Protein AF-A0A1W9UKT8-F1 (afdb_monomer_lite)

Foldseek 3Di:
DDDDDPPDDDLVNLVVLVQVLVCVVQVHGLCPDVVNVNDDDDSPQSQFDRPQADVVVVCCCAPNNLCVLLLLLVVQAVDWDFQVVSQVVVCVVSVSNGGDDCVGRVVSLVVCVVVVQWDWDAPDPVVSPTIIIHGDPVVVVVSVVSCVVVVVVVVVVVVVVVVVCCVVPVPPD

Sequence (173 aa):
MPSLGAQHCSPQEMREMWHGYLHKFFGQEPEEHWFLGGRRFKKWHATAKPGKFNPFVSLMLVKGGGLLPLVMLHLLEKQPRYGKEIMNEIQDRTRGRWASNPGVIYPMLNLMEEHGLLEGAWEDETRRTRRFYHVTTRGSNELARLKEMMKPRLVEALEILQSLLDELYATEA

Radius of gyration: 18.81 Å; chains: 1; bounding box: 48×41×52 Å

Secondary structure (DSSP, 8-state):
-----TT---HHHHHHHHHHHHHHHHSS-TTT-GGGTT----TT-TTSPTTT--HHHHHHTSGGGSHHHHHHHHHHHHS-EEHHHHHHHHHHHTTTS----HHHHHHHHHHHHHTTSEEEEESSTTT---EEEEE-HHHHHHHHHHHHHHHHHHHHHHHHHHHHHHHHH----

Structure (mmCIF, N/CA/C/O backbone):
data_AF-A0A1W9UKT8-F1
#
_entry.id   AF-A0A1W9UKT8-F1
#
loop_
_atom_site.group_PDB
_atom_site.id
_atom_site.type_symbol
_atom_site.label_atom_id
_atom_site.label_alt_id
_atom_site.label_comp_id
_atom_site.label_asym_id
_atom_site.label_entity_id
_atom_site.label_seq_id
_atom_site.pdbx_PDB_ins_code
_atom_site.Cartn_x
_atom_site.Cartn_y
_atom_site.Cartn_z
_atom_site.occupancy
_atom_site.B_iso_or_equiv
_atom_site.auth_seq_id
_atom_site.auth_comp_id
_atom_site.auth_asym_id
_atom_site.auth_atom_id
_atom_site.pdbx_PDB_model_num
ATOM 1 N N . MET A 1 1 ? -28.276 19.318 -6.197 1.00 29.52 1 MET A N 1
ATOM 2 C CA . MET A 1 1 ? -26.908 19.239 -5.635 1.00 29.52 1 MET A CA 1
ATOM 3 C C . MET A 1 1 ? -25.924 19.505 -6.760 1.00 29.52 1 MET A C 1
ATOM 5 O O . MET A 1 1 ? -26.051 18.825 -7.772 1.00 29.52 1 MET A O 1
ATOM 9 N N . PRO A 1 2 ? -25.028 20.501 -6.672 1.00 28.16 2 PRO A N 1
ATOM 10 C CA . PRO A 1 2 ? -24.168 20.828 -7.800 1.00 28.16 2 PRO A CA 1
ATOM 11 C C . PRO A 1 2 ? -23.060 19.778 -7.937 1.00 28.16 2 PRO A C 1
ATOM 13 O O . PRO A 1 2 ? -22.268 19.548 -7.024 1.00 28.16 2 PRO A O 1
ATOM 16 N N . SER A 1 3 ? -23.033 19.122 -9.095 1.00 39.62 3 SER A N 1
ATOM 17 C CA . SER A 1 3 ? -21.951 18.262 -9.558 1.00 39.62 3 SER A CA 1
ATOM 18 C C . SER A 1 3 ? -20.742 19.126 -9.919 1.00 39.62 3 SER A C 1
ATOM 20 O O . SER A 1 3 ? -20.625 19.600 -11.048 1.00 39.62 3 SER A O 1
ATOM 22 N N . LEU A 1 4 ? -19.845 19.365 -8.965 1.00 35.25 4 LEU A N 1
ATOM 23 C CA . LEU A 1 4 ? -18.576 20.029 -9.256 1.00 35.25 4 LEU A CA 1
ATOM 24 C C . LEU A 1 4 ? -17.551 18.984 -9.702 1.00 35.25 4 LEU A C 1
ATOM 26 O O . LEU A 1 4 ? -17.180 18.076 -8.955 1.00 35.25 4 LEU A O 1
ATOM 30 N N . GLY A 1 5 ? -17.146 19.102 -10.967 1.00 33.91 5 GLY A N 1
ATOM 31 C CA . GLY A 1 5 ? -16.104 18.298 -11.586 1.00 33.91 5 GLY A CA 1
ATOM 32 C C . GLY A 1 5 ? -14.802 18.394 -10.797 1.00 33.91 5 GLY A C 1
ATOM 33 O O . GLY A 1 5 ? -14.296 19.477 -10.518 1.00 33.91 5 GLY A O 1
ATOM 34 N N . ALA A 1 6 ? -14.250 17.237 -10.447 1.00 42.22 6 ALA A N 1
ATOM 35 C CA . ALA A 1 6 ? -13.033 17.078 -9.656 1.00 42.22 6 ALA A CA 1
ATOM 36 C C . ALA A 1 6 ? -11.742 17.432 -10.430 1.00 42.22 6 ALA A C 1
ATOM 38 O O . ALA A 1 6 ? -10.759 16.703 -10.326 1.00 42.22 6 ALA A O 1
ATOM 39 N N . GLN A 1 7 ? -11.738 18.495 -11.242 1.00 47.81 7 GLN A N 1
ATOM 40 C CA . GLN A 1 7 ? -10.594 18.818 -12.104 1.00 47.81 7 GLN A CA 1
ATOM 41 C C . GLN A 1 7 ? -9.796 20.070 -11.724 1.00 47.81 7 GLN A C 1
ATOM 43 O O . GLN A 1 7 ? -8.678 20.178 -12.203 1.00 47.81 7 GLN A O 1
ATOM 48 N N . HIS A 1 8 ? -10.250 20.953 -10.828 1.00 52.62 8 HIS A N 1
ATOM 49 C CA . HIS A 1 8 ? -9.454 22.135 -10.449 1.00 52.62 8 HIS A CA 1
ATOM 50 C C . HIS A 1 8 ? -9.704 22.562 -8.995 1.00 52.62 8 HIS A C 1
ATOM 52 O O . HIS A 1 8 ? -10.386 23.544 -8.746 1.00 52.62 8 HIS A O 1
ATOM 58 N N . CYS A 1 9 ? -9.172 21.811 -8.028 1.00 55.28 9 CYS A N 1
ATOM 59 C CA . CYS A 1 9 ? -9.055 22.277 -6.642 1.00 55.28 9 CYS A CA 1
ATOM 60 C C . CYS A 1 9 ? -7.566 22.466 -6.347 1.00 55.28 9 CYS A C 1
ATOM 62 O O . CYS A 1 9 ? -6.780 21.530 -6.533 1.00 55.28 9 CYS A O 1
ATOM 64 N N . SER A 1 10 ? -7.155 23.670 -5.956 1.00 67.81 10 SER A N 1
ATOM 65 C CA . SER A 1 10 ? -5.759 23.958 -5.644 1.00 67.81 10 SER A CA 1
ATOM 66 C C . SER A 1 10 ? -5.306 23.181 -4.397 1.00 67.81 10 SER A C 1
ATOM 68 O O . SER A 1 10 ? -6.116 22.819 -3.536 1.00 67.81 10 SER A O 1
ATOM 70 N N . PRO A 1 11 ? -3.994 22.931 -4.230 1.00 58.69 11 PRO A N 1
ATOM 71 C CA . PRO A 1 11 ? -3.474 22.286 -3.024 1.00 58.69 11 PRO A CA 1
ATOM 72 C C . PRO A 1 11 ? -3.836 23.013 -1.717 1.00 58.69 11 PRO A C 1
ATOM 74 O O . PRO A 1 11 ? -3.868 22.384 -0.658 1.00 58.69 11 PRO A O 1
ATOM 77 N N . GLN A 1 12 ? -4.081 24.326 -1.781 1.00 66.69 12 GLN A N 1
ATOM 78 C CA . GLN A 1 12 ? -4.485 25.135 -0.635 1.00 66.69 12 GLN A CA 1
ATOM 79 C C . GLN A 1 12 ? -5.969 24.943 -0.300 1.00 66.69 12 GLN A C 1
ATOM 81 O O . GLN A 1 12 ? -6.284 24.618 0.841 1.00 66.69 12 GLN A O 1
ATOM 86 N N . GLU A 1 13 ? -6.855 25.014 -1.292 1.00 66.56 13 GLU A N 1
ATOM 87 C CA . GLU A 1 13 ? -8.295 24.776 -1.108 1.00 66.56 13 GLU A CA 1
ATOM 88 C C . GLU A 1 13 ? -8.573 23.347 -0.612 1.00 66.56 13 GLU A C 1
ATOM 90 O O . GLU A 1 13 ? -9.362 23.135 0.308 1.00 66.56 13 GLU A O 1
ATOM 95 N N . MET A 1 14 ? -7.856 22.347 -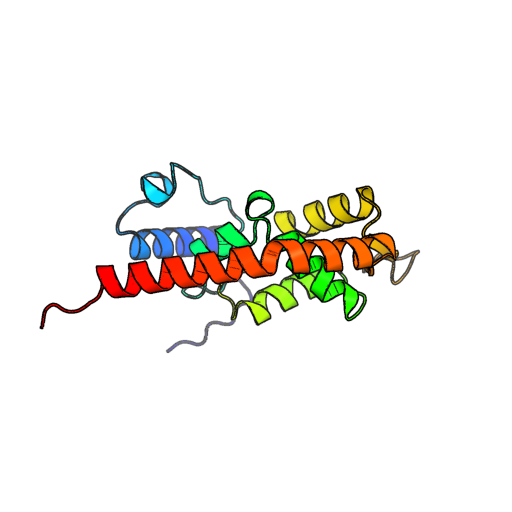1.142 1.00 60.69 14 MET A N 1
ATOM 96 C CA . MET A 1 14 ? -7.946 20.970 -0.640 1.00 60.69 14 MET A CA 1
ATOM 97 C C . MET A 1 14 ? -7.522 20.870 0.827 1.00 60.69 14 MET A C 1
ATOM 99 O O . MET A 1 14 ? -8.120 20.116 1.592 1.00 60.69 14 MET A O 1
ATOM 103 N N . ARG A 1 15 ? -6.479 21.606 1.228 1.00 63.12 15 ARG A N 1
ATOM 104 C CA . ARG A 1 15 ? -5.995 21.631 2.611 1.00 63.12 15 ARG A CA 1
ATOM 105 C C . ARG A 1 15 ? -7.037 22.238 3.541 1.00 63.12 15 ARG A C 1
ATOM 107 O O . ARG A 1 15 ? -7.318 21.622 4.559 1.00 63.12 15 ARG A O 1
ATOM 114 N N . GLU A 1 16 ? -7.591 23.395 3.199 1.00 71.31 16 GLU A N 1
ATOM 115 C CA . GLU A 1 16 ? -8.617 24.075 4.001 1.00 71.31 16 GLU A CA 1
ATOM 116 C C . GLU A 1 16 ? -9.860 23.192 4.154 1.00 71.31 16 GLU A C 1
ATOM 118 O O . GLU A 1 16 ? -10.377 23.010 5.253 1.00 71.31 16 GLU A O 1
ATOM 123 N N . MET A 1 17 ? -10.271 22.527 3.076 1.00 68.56 17 MET A N 1
ATOM 124 C CA . MET A 1 17 ? -11.379 21.578 3.093 1.00 68.56 17 MET A CA 1
ATOM 125 C C . MET A 1 17 ? -11.108 20.348 3.978 1.00 68.56 17 MET A C 1
ATOM 127 O O . MET A 1 17 ? -12.002 19.890 4.688 1.00 68.56 17 MET A O 1
ATOM 131 N N . TRP A 1 18 ? -9.889 19.798 3.951 1.00 65.12 18 TRP A N 1
ATOM 132 C CA . TRP A 1 18 ? -9.496 18.673 4.809 1.00 65.12 18 TRP A CA 1
ATOM 133 C C . TRP A 1 18 ? -9.394 19.058 6.270 1.00 65.12 18 TRP A C 1
ATOM 135 O O . TRP A 1 18 ? -9.840 18.312 7.137 1.00 65.12 18 TRP A O 1
ATOM 145 N N . HIS A 1 19 ? -8.795 20.209 6.524 1.00 70.62 19 HIS A N 1
ATOM 146 C CA . HIS A 1 19 ? -8.641 20.767 7.851 1.00 70.62 19 HIS A CA 1
ATOM 147 C C . HIS A 1 19 ? -10.020 21.049 8.462 1.00 70.62 19 HIS A C 1
ATOM 149 O O . HIS A 1 19 ? -10.320 20.520 9.528 1.00 70.62 19 HIS A O 1
ATOM 155 N N . GLY A 1 20 ? -10.940 21.648 7.698 1.00 72.19 20 GLY A N 1
ATOM 156 C CA . GLY A 1 20 ? -12.351 21.777 8.072 1.00 72.19 20 GLY A CA 1
ATOM 157 C C . GLY A 1 20 ? -13.084 20.439 8.256 1.00 72.19 20 GLY A C 1
ATOM 158 O O . GLY A 1 20 ? -13.876 20.298 9.187 1.00 72.19 20 GLY A O 1
ATOM 159 N N . TYR A 1 21 ? -12.821 19.423 7.423 1.00 73.56 21 TYR A N 1
ATOM 160 C CA . TYR A 1 21 ? -13.385 18.078 7.617 1.00 73.56 21 TYR A CA 1
ATOM 161 C C . TYR A 1 21 ? -12.900 17.435 8.918 1.00 73.56 21 TYR A C 1
ATOM 163 O O . TYR A 1 21 ? -13.715 16.894 9.659 1.00 73.56 21 TYR A O 1
ATOM 171 N N . LEU A 1 22 ? -11.595 17.476 9.194 1.00 71.00 22 LEU A N 1
ATOM 172 C CA . LEU A 1 22 ? -11.018 16.887 10.400 1.00 71.00 22 LEU A CA 1
ATOM 173 C C . LEU A 1 22 ? -11.458 17.666 11.639 1.00 71.00 22 LEU A C 1
ATOM 175 O O . LEU A 1 22 ? -11.852 17.032 12.608 1.00 71.00 22 LEU A O 1
ATOM 179 N N . HIS A 1 23 ? -11.504 18.998 11.579 1.00 74.62 23 HIS A N 1
ATOM 180 C CA . HIS A 1 23 ? -12.091 19.825 12.630 1.00 74.62 23 HIS A CA 1
ATOM 181 C C . HIS A 1 23 ? -13.550 19.432 12.891 1.00 74.62 23 HIS A C 1
ATOM 183 O O . HIS A 1 23 ? -13.946 19.223 14.030 1.00 74.62 23 HIS A O 1
ATOM 189 N N . LYS A 1 24 ? -14.364 19.239 11.844 1.00 77.19 24 LYS A N 1
ATOM 190 C CA . LYS A 1 24 ? -15.748 18.763 11.996 1.00 77.19 24 LYS A CA 1
ATOM 191 C C . LYS A 1 24 ? -15.831 17.336 12.553 1.00 77.19 24 LYS A C 1
ATOM 193 O O . LYS A 1 24 ? -16.752 17.037 13.302 1.00 77.19 24 LYS A O 1
ATOM 198 N N . PHE A 1 25 ? -14.911 16.458 12.162 1.00 76.56 25 PHE A N 1
ATOM 199 C CA . PHE A 1 25 ? -14.859 15.066 12.611 1.00 76.56 25 PHE A CA 1
ATOM 200 C C . PHE A 1 25 ? -14.454 14.954 14.086 1.00 76.56 25 PHE A C 1
ATOM 202 O O . PHE A 1 25 ? -15.020 14.151 14.818 1.00 76.56 25 PHE A O 1
ATOM 209 N N . PHE A 1 26 ? -13.481 15.757 14.508 1.00 75.38 26 PHE A N 1
ATOM 210 C CA . PHE A 1 26 ? -12.879 15.709 15.835 1.00 75.38 26 PHE A CA 1
ATOM 211 C C . PHE A 1 26 ? -13.441 16.750 16.817 1.00 75.38 26 PHE A C 1
ATOM 213 O O . PHE A 1 26 ? -13.175 16.662 18.011 1.00 75.38 26 PHE A O 1
ATOM 220 N N . GLY A 1 27 ? -14.196 17.739 16.336 1.00 76.38 27 GLY A N 1
ATOM 221 C CA . GLY A 1 27 ? -14.754 18.833 17.138 1.00 76.38 27 GLY A CA 1
ATOM 222 C C . GLY A 1 27 ? -13.742 19.894 17.591 1.00 76.38 27 GLY A C 1
ATOM 223 O O . GLY A 1 27 ? -14.122 20.804 18.319 1.00 76.38 27 GLY A O 1
ATOM 224 N N . GLN A 1 28 ? -12.476 19.781 17.184 1.00 76.88 28 GLN A N 1
ATOM 225 C CA . GLN A 1 28 ? -11.384 20.705 17.502 1.00 76.88 28 GLN A CA 1
ATOM 226 C C . GLN A 1 28 ? -10.295 20.639 16.425 1.00 76.88 28 GLN A C 1
ATOM 228 O O . GLN A 1 28 ? -10.301 19.740 15.577 1.00 76.88 28 GLN A O 1
ATOM 233 N N . GLU A 1 29 ? -9.348 21.575 16.475 1.00 75.56 29 GLU A N 1
ATOM 234 C CA . GLU A 1 29 ? -8.194 21.632 15.580 1.00 75.56 29 GLU A CA 1
ATOM 235 C C . GLU A 1 29 ? -7.418 20.297 15.575 1.00 75.56 29 GLU A C 1
ATOM 237 O O . GLU A 1 29 ? -7.022 19.808 16.639 1.00 75.56 29 GLU A O 1
ATOM 242 N N . PRO A 1 30 ? -7.181 19.665 14.408 1.00 68.19 30 PRO A N 1
ATOM 243 C CA . PRO A 1 30 ? -6.533 18.351 14.342 1.00 68.19 30 PRO A CA 1
ATOM 244 C C . PRO A 1 30 ? -5.137 18.350 14.977 1.00 68.19 30 PRO A C 1
ATOM 246 O O . PRO A 1 30 ? -4.737 17.385 15.625 1.00 68.19 30 PRO A O 1
ATOM 249 N N . GLU A 1 31 ? -4.397 19.442 14.806 1.00 71.38 31 GLU A N 1
ATOM 250 C CA . GLU A 1 31 ? -3.084 19.660 15.405 1.00 71.38 31 GLU A CA 1
ATOM 251 C C . GLU A 1 31 ? -3.123 19.785 16.935 1.00 71.38 31 GLU A C 1
ATOM 253 O O . GLU A 1 31 ? -2.118 19.505 17.583 1.00 71.38 31 GLU A O 1
ATOM 258 N N . GLU A 1 32 ? -4.254 20.180 17.514 1.00 72.12 32 GLU A N 1
ATOM 259 C CA . GLU A 1 32 ? -4.435 20.352 18.961 1.00 72.12 32 GLU A CA 1
ATOM 260 C C . GLU A 1 32 ? -5.068 19.109 19.609 1.00 72.12 32 GLU A C 1
ATOM 262 O O . GLU A 1 32 ? -4.999 18.916 20.824 1.00 72.12 32 GLU A O 1
ATOM 267 N N . HIS A 1 33 ? -5.632 18.207 18.801 1.00 72.88 33 HIS A N 1
ATOM 268 C CA . HIS A 1 33 ? -6.299 17.009 19.287 1.00 72.88 33 HIS A CA 1
ATOM 269 C C . HIS A 1 33 ? -5.306 15.982 19.864 1.00 72.88 33 HIS A C 1
ATOM 271 O O . HIS A 1 33 ? -4.480 15.409 19.146 1.00 72.88 33 HIS A O 1
ATOM 277 N N . TRP A 1 34 ? -5.454 15.642 21.151 1.00 68.56 34 TRP A N 1
ATOM 278 C CA . TRP A 1 34 ? -4.587 14.691 21.872 1.00 68.56 34 TRP A CA 1
ATOM 279 C C . TRP A 1 34 ? -4.429 13.337 21.154 1.00 68.56 34 TRP A C 1
ATOM 281 O O . TRP A 1 34 ? -3.319 12.823 21.040 1.00 68.56 34 TRP A O 1
ATOM 291 N N . PHE A 1 35 ? -5.518 12.797 20.590 1.00 62.00 35 PHE A N 1
ATOM 292 C CA . PHE A 1 35 ? -5.526 11.548 19.808 1.00 62.00 35 PHE A CA 1
ATOM 293 C C . PHE A 1 35 ? -4.544 11.559 18.621 1.00 62.00 35 PHE A C 1
ATOM 295 O O . PHE A 1 35 ? -3.961 10.537 18.252 1.00 62.00 35 PHE A O 1
ATOM 302 N N . LEU A 1 36 ? -4.335 12.724 18.008 1.00 63.25 36 LEU A N 1
ATOM 303 C CA . LEU A 1 36 ? -3.430 12.881 16.874 1.00 63.25 36 LEU A CA 1
ATOM 304 C C . LEU A 1 36 ? -1.997 13.195 17.320 1.00 63.25 36 LEU A C 1
ATOM 306 O O . LEU A 1 36 ? -1.086 13.097 16.495 1.00 63.25 36 LEU A O 1
ATOM 310 N N . GLY A 1 37 ? -1.778 13.474 18.610 1.00 57.72 37 GLY A N 1
ATOM 311 C CA . GLY A 1 37 ? -0.462 13.660 19.219 1.00 57.72 37 GLY A CA 1
ATOM 312 C C . GLY A 1 37 ? 0.306 14.848 18.643 1.00 57.72 37 GLY A C 1
ATOM 313 O O . GLY A 1 37 ? 1.511 14.744 18.427 1.00 57.72 37 GLY A O 1
ATOM 314 N N . GLY A 1 38 ? -0.385 15.935 18.284 1.00 61.94 38 GLY A N 1
ATOM 315 C CA . GLY A 1 38 ? 0.249 17.109 17.675 1.00 61.94 38 GLY A CA 1
ATOM 316 C C . GLY A 1 38 ? 0.723 16.906 16.231 1.00 61.94 38 GLY A C 1
ATOM 317 O O . GLY A 1 38 ? 1.484 17.719 15.696 1.00 61.94 38 GLY A O 1
ATOM 318 N N . ARG A 1 39 ? 0.333 15.804 15.572 1.00 59.31 39 ARG A N 1
ATOM 319 C CA . ARG A 1 39 ? 0.753 15.527 14.193 1.00 59.31 39 ARG A CA 1
ATOM 320 C C . ARG A 1 39 ? 0.130 16.533 13.231 1.00 59.31 39 ARG A C 1
ATOM 322 O O . ARG A 1 39 ? -1.063 16.497 12.960 1.00 59.31 39 ARG A O 1
ATOM 329 N N . ARG A 1 40 ? 0.982 17.367 12.631 1.00 58.75 40 ARG A N 1
ATOM 330 C CA . ARG A 1 40 ? 0.604 18.252 11.521 1.00 58.75 40 ARG A CA 1
ATOM 331 C C . ARG A 1 40 ? 0.240 17.443 10.281 1.00 58.75 40 ARG A C 1
ATOM 333 O O . ARG A 1 40 ? 1.096 16.757 9.709 1.00 58.75 40 ARG A O 1
ATOM 340 N N . PHE A 1 41 ? -0.995 17.587 9.809 1.00 54.69 41 PHE A N 1
ATOM 341 C CA . PHE A 1 41 ? -1.430 16.996 8.546 1.00 54.69 41 PHE A CA 1
ATOM 342 C C . PHE A 1 41 ? -0.776 17.777 7.388 1.00 54.69 41 PHE A C 1
ATOM 344 O O . PHE A 1 41 ? -1.107 18.923 7.074 1.00 54.69 41 PHE A O 1
ATOM 351 N N . LYS A 1 42 ? 0.259 17.193 6.766 1.00 52.72 42 LYS A N 1
ATOM 352 C CA . LYS A 1 42 ? 0.976 17.826 5.639 1.00 52.72 42 LYS A CA 1
ATOM 353 C C . LYS A 1 42 ? 0.055 17.995 4.417 1.00 52.72 42 LYS A C 1
ATOM 355 O O . LYS A 1 42 ? -0.976 17.349 4.300 1.00 52.72 42 LYS A O 1
ATOM 360 N N . LYS A 1 43 ? 0.471 18.860 3.474 1.00 46.66 43 LYS A N 1
ATOM 361 C CA . LYS A 1 43 ? -0.232 19.353 2.255 1.00 46.66 43 LYS A CA 1
ATOM 362 C C . LYS A 1 43 ? -0.912 18.301 1.345 1.00 46.66 43 LYS A C 1
ATOM 364 O O . LYS A 1 43 ? -1.551 18.685 0.378 1.00 46.66 43 LYS A O 1
ATOM 369 N N . TRP A 1 44 ? -0.792 17.004 1.610 1.00 50.50 44 TRP A N 1
ATOM 370 C CA . TRP A 1 44 ? -0.948 15.953 0.601 1.00 50.50 44 TRP A CA 1
ATOM 371 C C . TRP A 1 44 ? -2.104 14.976 0.848 1.00 50.50 44 TRP A C 1
ATOM 373 O O . 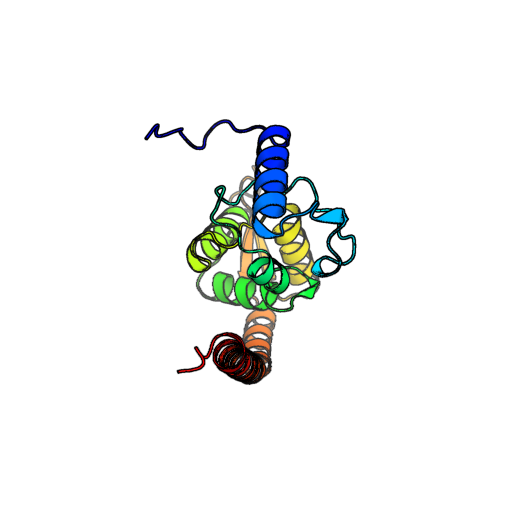TRP A 1 44 ? -2.201 13.979 0.141 1.00 50.50 44 TRP A O 1
ATOM 383 N N . HIS A 1 45 ? -3.015 15.278 1.781 1.00 53.00 45 HIS A N 1
ATOM 384 C CA . HIS A 1 45 ? -4.318 14.590 1.878 1.00 53.00 45 HIS A CA 1
ATOM 385 C C . HIS A 1 45 ? -5.247 14.914 0.685 1.00 53.00 45 HIS A C 1
ATOM 387 O O . HIS A 1 45 ? -6.297 14.302 0.510 1.00 53.00 45 HIS A O 1
ATOM 393 N N . ALA A 1 46 ? -4.802 15.820 -0.191 1.00 47.91 46 ALA A N 1
ATOM 394 C CA . ALA A 1 46 ? -5.475 16.359 -1.365 1.00 47.91 46 ALA A CA 1
ATOM 395 C C . ALA A 1 46 ? -5.785 15.367 -2.514 1.00 47.91 46 ALA A C 1
ATOM 397 O O . ALA A 1 46 ? -6.118 15.805 -3.606 1.00 47.91 46 ALA A O 1
ATOM 398 N N . THR A 1 47 ? -5.680 14.050 -2.341 1.00 50.75 47 THR A N 1
ATOM 399 C CA . THR A 1 47 ? -6.102 13.078 -3.376 1.00 50.75 47 THR A CA 1
ATOM 400 C C . THR A 1 47 ? -7.348 12.287 -2.980 1.00 50.75 47 THR A C 1
ATOM 402 O O . THR A 1 47 ? -8.002 11.687 -3.837 1.00 50.75 47 THR A O 1
ATOM 405 N N . ALA A 1 48 ? -7.735 12.312 -1.701 1.00 55.31 48 ALA A N 1
ATOM 406 C CA . ALA A 1 48 ? -8.999 11.740 -1.262 1.00 55.31 48 ALA A CA 1
ATOM 407 C C . ALA A 1 48 ? -10.132 12.721 -1.582 1.00 55.31 48 ALA A C 1
ATOM 409 O O . ALA A 1 48 ? -9.978 13.936 -1.444 1.00 55.31 48 ALA A O 1
ATOM 410 N N . LYS A 1 49 ? -11.294 12.205 -1.998 1.00 59.06 49 LYS A N 1
ATOM 411 C CA . LYS A 1 49 ? -12.493 13.044 -2.117 1.00 59.06 49 LYS A CA 1
ATOM 412 C C . LYS A 1 49 ? -12.904 13.521 -0.710 1.00 59.06 49 LYS A C 1
ATOM 414 O O . LYS A 1 49 ? -12.862 12.703 0.218 1.00 59.06 49 LYS A O 1
ATOM 419 N N . PRO A 1 50 ? -13.318 14.789 -0.537 1.00 56.47 50 PRO A N 1
ATOM 420 C CA . PRO A 1 50 ? -13.849 15.279 0.736 1.00 56.47 50 PRO A CA 1
ATOM 421 C C . PRO A 1 50 ? -14.950 14.358 1.269 1.00 56.47 50 PRO A C 1
ATOM 423 O O . PRO A 1 50 ? -15.760 13.834 0.503 1.00 56.47 50 PRO A O 1
ATOM 426 N N . GLY A 1 51 ? -14.934 14.099 2.578 1.00 64.25 51 GLY A N 1
ATOM 427 C CA . GLY A 1 51 ? -15.879 13.189 3.234 1.00 64.25 51 GLY A CA 1
ATOM 428 C C . GLY A 1 51 ? -15.615 11.692 3.027 1.00 64.25 51 GLY A C 1
ATOM 429 O O . GLY A 1 51 ? -16.287 10.871 3.648 1.00 64.25 51 GLY A O 1
ATOM 430 N N . LYS A 1 52 ? -14.643 11.301 2.185 1.00 70.81 52 LYS A N 1
ATOM 431 C CA . LYS A 1 52 ? -14.276 9.886 2.021 1.00 70.81 52 LYS A CA 1
ATOM 432 C C . LYS A 1 52 ? -13.095 9.458 2.881 1.00 70.81 52 LYS A C 1
ATOM 434 O O . LYS A 1 52 ? -13.131 8.340 3.374 1.00 70.81 52 LYS A O 1
ATOM 439 N N . PHE A 1 53 ? -12.094 10.302 3.110 1.00 73.81 53 PHE A N 1
ATOM 440 C CA . PHE A 1 53 ? -10.910 9.932 3.896 1.00 73.81 53 PHE A CA 1
ATOM 441 C C . PHE A 1 53 ? -11.255 9.430 5.300 1.00 73.81 53 PHE A C 1
ATOM 443 O O . PHE A 1 53 ? -12.078 10.010 6.010 1.00 73.81 53 PHE A O 1
ATOM 450 N N . ASN A 1 54 ? -10.567 8.371 5.705 1.00 79.75 54 ASN A N 1
ATOM 451 C CA . ASN A 1 54 ? -10.600 7.851 7.056 1.00 79.75 54 ASN A CA 1
ATOM 452 C C . ASN A 1 54 ? -9.176 7.926 7.653 1.00 79.75 54 ASN A C 1
ATOM 454 O O . ASN A 1 54 ? -8.274 7.249 7.144 1.00 79.75 54 ASN A O 1
ATOM 458 N N . PRO A 1 55 ? -8.956 8.720 8.721 1.00 74.12 55 PRO A N 1
ATOM 459 C CA . PRO A 1 55 ? -7.631 8.881 9.319 1.00 74.12 55 PRO A CA 1
ATOM 460 C C . PRO A 1 55 ? -7.081 7.571 9.898 1.00 74.12 55 PRO A C 1
ATOM 462 O O . PRO A 1 55 ? -5.888 7.313 9.767 1.00 74.12 55 PRO A O 1
ATOM 465 N N . PHE A 1 56 ? -7.935 6.700 10.441 1.00 79.88 56 PHE A N 1
ATOM 466 C CA . PHE A 1 56 ? -7.535 5.396 10.979 1.00 79.88 56 PHE A CA 1
ATOM 467 C C . PHE A 1 56 ? -7.059 4.447 9.875 1.00 79.88 56 PHE A C 1
ATOM 469 O O . PHE A 1 56 ? -6.035 3.783 10.023 1.00 79.88 56 PHE A O 1
ATOM 476 N N . VAL A 1 57 ? -7.727 4.449 8.715 1.00 84.19 57 VAL A N 1
ATOM 477 C CA . VAL A 1 57 ? -7.257 3.696 7.537 1.00 84.19 57 VAL A CA 1
ATOM 478 C C . VAL A 1 57 ? -5.912 4.235 7.048 1.00 84.19 57 VAL A C 1
ATOM 480 O O . VAL A 1 57 ? -5.023 3.465 6.687 1.00 84.19 57 VAL A O 1
ATOM 483 N N . SER A 1 58 ? -5.720 5.555 7.088 1.00 81.19 58 SER A N 1
ATOM 484 C CA . SER A 1 58 ? -4.444 6.163 6.717 1.00 81.19 58 SER A CA 1
ATOM 485 C C . SER A 1 58 ? -3.291 5.761 7.628 1.00 81.19 58 SER A C 1
ATOM 487 O O . SER A 1 58 ? -2.182 5.603 7.126 1.00 81.19 58 SER A O 1
ATOM 489 N N . LEU A 1 59 ? -3.522 5.584 8.931 1.00 80.94 59 LEU A N 1
ATOM 490 C CA . LEU A 1 59 ? -2.481 5.141 9.865 1.00 80.94 59 LEU A CA 1
ATOM 491 C C . LEU A 1 59 ? -1.946 3.746 9.516 1.00 80.94 59 LEU A C 1
ATOM 493 O O . LEU A 1 59 ? -0.761 3.486 9.698 1.00 80.94 59 LEU A O 1
ATOM 497 N N . MET A 1 60 ? -2.785 2.877 8.951 1.00 85.62 60 MET A N 1
ATOM 498 C CA . MET A 1 60 ? -2.378 1.534 8.532 1.00 85.62 60 MET A CA 1
ATOM 499 C C . MET A 1 60 ? -1.586 1.527 7.212 1.00 85.62 60 MET A C 1
ATOM 501 O O . MET A 1 60 ? -0.731 0.670 6.996 1.00 85.62 60 MET A O 1
ATOM 505 N N . LEU A 1 61 ? -1.839 2.494 6.324 1.00 83.44 61 LEU A N 1
ATOM 506 C CA . LEU A 1 61 ? -1.286 2.545 4.961 1.00 83.44 61 LEU A CA 1
ATOM 507 C C . LEU A 1 61 ? -0.133 3.551 4.786 1.00 83.44 61 LEU A C 1
ATOM 509 O O . LEU A 1 61 ? 0.176 3.969 3.672 1.00 83.44 61 LEU A O 1
ATOM 513 N N . VAL A 1 62 ? 0.541 3.933 5.872 1.00 79.75 62 VAL A N 1
ATOM 514 C CA . VAL A 1 62 ? 1.814 4.678 5.834 1.00 79.75 62 VAL A CA 1
ATOM 515 C C . VAL A 1 62 ? 3.004 3.745 6.067 1.00 79.75 62 VAL A C 1
ATOM 517 O O . VAL A 1 62 ? 2.834 2.624 6.537 1.00 79.75 62 VAL A O 1
ATOM 520 N N . LYS A 1 63 ? 4.234 4.206 5.785 1.00 69.06 63 LYS A N 1
ATOM 521 C CA . LYS A 1 63 ? 5.474 3.422 5.985 1.00 69.06 63 LYS A CA 1
ATOM 522 C C . LYS A 1 63 ? 5.563 2.780 7.381 1.00 69.06 63 LYS A C 1
ATOM 524 O O . LYS A 1 63 ? 5.968 1.631 7.485 1.00 69.06 63 LYS A O 1
ATOM 529 N N . GLY A 1 64 ? 5.151 3.498 8.430 1.00 67.56 64 GLY A N 1
ATOM 530 C CA . GLY A 1 64 ? 5.137 2.990 9.809 1.00 67.56 64 GLY A CA 1
ATOM 531 C C . GLY A 1 64 ? 3.932 2.113 10.178 1.00 67.56 64 GLY A C 1
ATOM 532 O O . GLY A 1 64 ? 3.932 1.531 11.252 1.00 67.56 64 GLY A O 1
ATOM 533 N N . GLY A 1 65 ? 2.917 2.016 9.313 1.00 69.56 65 GLY A N 1
ATOM 534 C CA . GLY A 1 65 ? 1.689 1.245 9.548 1.00 69.56 65 GLY A CA 1
ATOM 535 C C . GLY A 1 65 ? 1.774 -0.226 9.129 1.00 69.56 65 GLY A C 1
ATOM 536 O O . GLY A 1 65 ? 0.840 -0.987 9.354 1.00 69.56 65 GLY A O 1
ATOM 537 N N . GLY A 1 66 ? 2.877 -0.640 8.496 1.00 78.62 66 GLY A N 1
ATOM 538 C CA . GLY A 1 66 ? 3.181 -2.042 8.186 1.00 78.62 66 GLY A CA 1
ATOM 539 C C . GLY A 1 66 ? 2.384 -2.674 7.036 1.00 78.62 66 GLY A C 1
ATOM 540 O O . GLY A 1 66 ? 2.884 -3.610 6.416 1.00 78.62 66 GLY A O 1
ATOM 541 N N . LEU A 1 67 ? 1.196 -2.167 6.681 1.00 91.25 67 LEU A N 1
ATOM 542 C CA . LEU A 1 67 ? 0.369 -2.778 5.626 1.00 91.25 67 LEU A CA 1
ATOM 543 C C . LEU A 1 67 ? 0.698 -2.298 4.217 1.00 91.25 67 LEU A C 1
ATOM 545 O O . LEU A 1 67 ? 0.433 -3.017 3.254 1.00 91.25 67 LEU A O 1
ATOM 549 N N . LEU A 1 68 ? 1.291 -1.112 4.071 1.00 92.56 68 LEU A N 1
ATOM 550 C CA . LEU A 1 68 ? 1.570 -0.554 2.749 1.00 92.56 68 LEU A CA 1
ATOM 551 C C . LEU A 1 68 ? 2.486 -1.456 1.886 1.00 92.56 68 LEU 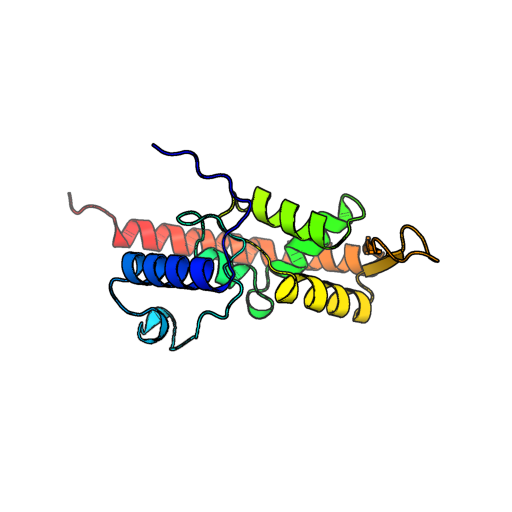A C 1
ATOM 553 O O . LEU A 1 68 ? 2.088 -1.748 0.757 1.00 92.56 68 LEU A O 1
ATOM 557 N N . PRO A 1 69 ? 3.643 -1.958 2.372 1.00 93.19 69 PRO A N 1
ATOM 558 C CA . PRO A 1 69 ? 4.496 -2.851 1.579 1.00 93.19 69 PRO A CA 1
ATOM 559 C C . PRO A 1 69 ? 3.790 -4.158 1.193 1.00 93.19 69 PRO A C 1
ATOM 561 O O . PRO A 1 69 ? 3.889 -4.594 0.048 1.00 93.19 69 PRO A O 1
ATOM 564 N N . LEU A 1 70 ? 3.028 -4.747 2.124 1.00 95.44 70 LEU A N 1
ATOM 565 C CA . LEU A 1 70 ? 2.243 -5.965 1.896 1.00 95.44 70 LEU A CA 1
ATOM 566 C C . LEU A 1 70 ? 1.227 -5.767 0.763 1.00 95.44 70 LEU A C 1
ATOM 568 O O . LEU A 1 70 ? 1.147 -6.584 -0.155 1.00 95.44 70 LEU A O 1
ATOM 572 N N . VAL A 1 71 ? 0.467 -4.670 0.810 1.00 95.62 71 VAL A N 1
ATOM 573 C CA . VAL A 1 71 ? -0.518 -4.342 -0.226 1.00 95.62 71 VAL A CA 1
ATOM 574 C C . VAL A 1 71 ? 0.177 -4.090 -1.563 1.00 95.62 71 VAL A C 1
ATOM 576 O O . VAL A 1 71 ? -0.251 -4.642 -2.571 1.00 95.62 71 VAL A O 1
ATOM 579 N N . MET A 1 72 ? 1.261 -3.311 -1.593 1.00 96.25 72 MET A N 1
ATOM 580 C CA . MET A 1 72 ? 1.978 -3.001 -2.835 1.00 96.25 72 MET A CA 1
ATOM 581 C C . MET A 1 72 ? 2.562 -4.252 -3.499 1.00 96.25 72 MET A C 1
ATOM 583 O O . MET A 1 72 ? 2.327 -4.453 -4.690 1.00 96.25 72 MET A O 1
ATOM 587 N N . LEU A 1 73 ? 3.240 -5.122 -2.740 1.00 97.31 73 LEU A N 1
ATOM 588 C CA . LEU A 1 73 ? 3.711 -6.415 -3.248 1.00 97.31 73 LEU A CA 1
ATOM 589 C C . LEU A 1 73 ? 2.547 -7.247 -3.789 1.00 97.31 73 LEU A C 1
ATOM 591 O O . LEU A 1 73 ? 2.638 -7.770 -4.893 1.00 97.31 73 LEU A O 1
ATOM 595 N N . HIS A 1 74 ? 1.428 -7.332 -3.060 1.00 97.25 74 HIS A N 1
ATOM 596 C CA . HIS A 1 74 ? 0.260 -8.090 -3.516 1.00 97.25 74 HIS A CA 1
ATOM 597 C C . HIS A 1 74 ? -0.302 -7.587 -4.855 1.00 97.25 74 HIS A C 1
ATOM 599 O O . HIS A 1 74 ? -0.765 -8.386 -5.668 1.00 97.25 74 HIS A O 1
ATOM 605 N N . LEU A 1 75 ? -0.291 -6.272 -5.086 1.00 97.19 75 LEU A N 1
ATOM 606 C CA . LEU A 1 75 ? -0.760 -5.688 -6.344 1.00 97.19 75 LEU A CA 1
ATOM 607 C C . LEU A 1 75 ? 0.194 -5.950 -7.505 1.00 97.19 75 LEU A C 1
ATOM 609 O O . LEU A 1 75 ? -0.274 -6.209 -8.615 1.00 97.19 75 LEU A O 1
ATOM 613 N N . LEU A 1 76 ? 1.495 -5.860 -7.235 1.00 97.81 76 LEU A N 1
ATOM 614 C CA . LEU A 1 76 ? 2.554 -6.043 -8.222 1.00 97.81 76 LEU A CA 1
ATOM 615 C C . LEU A 1 76 ? 2.774 -7.522 -8.568 1.00 97.81 76 LEU A C 1
ATOM 617 O O . LEU A 1 76 ? 3.160 -7.826 -9.690 1.00 97.81 76 LEU A O 1
ATOM 621 N N . GLU A 1 77 ? 2.472 -8.448 -7.651 1.00 97.44 77 GLU A N 1
ATOM 622 C CA . GLU A 1 77 ? 2.547 -9.891 -7.920 1.00 97.44 77 GLU A CA 1
ATOM 623 C C . GLU A 1 77 ? 1.476 -10.341 -8.922 1.00 97.44 77 GLU A C 1
ATOM 625 O O . GLU A 1 77 ? 1.683 -11.286 -9.675 1.00 97.44 77 GLU A O 1
ATOM 630 N N . LYS A 1 78 ? 0.328 -9.653 -8.974 1.00 96.56 78 LYS A N 1
ATOM 631 C CA . LYS A 1 78 ? -0.724 -9.969 -9.952 1.00 96.56 78 LYS A CA 1
ATOM 632 C C . LYS A 1 78 ? -0.358 -9.539 -11.364 1.00 96.56 78 LYS A C 1
ATOM 634 O O . LYS A 1 78 ? -0.704 -10.230 -12.313 1.00 96.56 78 LYS A O 1
ATOM 639 N N . GLN A 1 79 ? 0.255 -8.367 -11.493 1.00 96.12 79 GLN A N 1
ATOM 640 C CA . GLN A 1 79 ? 0.743 -7.838 -12.760 1.00 96.12 79 GLN A CA 1
ATOM 641 C C . GLN A 1 79 ? 1.703 -6.669 -12.507 1.00 96.12 79 GLN A C 1
ATOM 643 O O . GLN A 1 79 ? 1.512 -5.937 -11.527 1.00 96.12 79 GLN A O 1
ATOM 648 N N . PRO A 1 80 ? 2.661 -6.423 -13.416 1.00 96.75 80 PRO A N 1
ATOM 649 C CA . PRO A 1 80 ? 3.506 -5.238 -13.366 1.00 96.75 80 PRO A CA 1
ATOM 650 C C . PRO A 1 80 ? 2.679 -3.955 -13.455 1.00 96.75 80 PRO A C 1
ATOM 652 O O . PRO A 1 80 ? 1.699 -3.885 -14.199 1.00 96.75 80 PRO A O 1
ATOM 655 N N . ARG A 1 81 ? 3.065 -2.932 -12.689 1.00 97.62 81 ARG A N 1
ATOM 656 C CA . ARG A 1 81 ? 2.354 -1.640 -12.634 1.00 97.62 81 ARG A CA 1
ATOM 657 C C . ARG A 1 81 ? 3.329 -0.485 -12.510 1.00 97.62 81 ARG A C 1
ATOM 659 O O . ARG A 1 81 ? 4.394 -0.629 -11.912 1.00 97.62 81 ARG A O 1
ATOM 666 N N . TYR A 1 82 ? 2.938 0.685 -13.002 1.00 95.81 82 TYR A N 1
ATOM 667 C CA . TYR A 1 82 ? 3.643 1.936 -12.707 1.00 95.81 82 TYR A CA 1
ATOM 668 C C . TYR A 1 82 ? 3.006 2.673 -11.523 1.00 95.81 82 TYR A C 1
ATOM 670 O O . TYR A 1 82 ? 1.849 2.446 -11.168 1.00 95.81 82 TYR A O 1
ATOM 678 N N . GLY A 1 83 ? 3.753 3.591 -10.902 1.00 93.38 83 GLY A N 1
ATOM 679 C CA . GLY A 1 83 ? 3.379 4.197 -9.614 1.00 93.38 83 GLY A CA 1
ATOM 680 C C . GLY A 1 83 ? 1.959 4.780 -9.547 1.00 93.38 83 GLY A C 1
ATOM 681 O O . GLY A 1 83 ? 1.276 4.615 -8.539 1.00 93.38 83 GLY A O 1
ATOM 682 N N . LYS A 1 84 ? 1.468 5.405 -10.626 1.00 91.69 84 LYS A N 1
ATOM 683 C CA . LYS A 1 84 ? 0.100 5.954 -10.672 1.00 91.69 84 LYS A CA 1
ATOM 684 C C . LYS A 1 84 ? -0.985 4.877 -10.675 1.00 91.69 84 LYS A C 1
ATOM 686 O O . LYS A 1 84 ? -2.019 5.080 -10.050 1.00 91.69 84 LYS A O 1
ATOM 691 N N . GLU A 1 85 ? -0.764 3.736 -11.318 1.00 94.12 85 GLU A N 1
ATOM 692 C CA . GLU A 1 85 ? -1.723 2.626 -11.259 1.00 94.12 85 GLU A CA 1
ATOM 693 C C . GLU A 1 85 ? -1.799 2.026 -9.861 1.00 94.12 85 GLU A C 1
ATOM 695 O O . GLU A 1 85 ? -2.889 1.734 -9.386 1.00 94.12 85 GLU A O 1
ATOM 700 N N . ILE A 1 86 ? -0.658 1.899 -9.177 1.00 94.81 86 ILE A N 1
ATOM 701 C CA . ILE A 1 86 ? -0.613 1.430 -7.785 1.00 94.81 86 ILE A CA 1
ATOM 702 C C . ILE A 1 86 ? -1.421 2.375 -6.890 1.00 94.81 86 ILE A C 1
ATOM 704 O O . ILE A 1 86 ? -2.225 1.919 -6.082 1.00 94.81 86 ILE A O 1
ATOM 708 N N . MET A 1 87 ? -1.245 3.690 -7.064 1.00 91.44 87 MET A N 1
ATOM 709 C CA . MET A 1 87 ? -2.014 4.703 -6.335 1.00 91.44 87 MET A CA 1
ATOM 710 C C . MET A 1 87 ? -3.527 4.524 -6.522 1.00 91.44 87 MET A C 1
ATOM 712 O O . MET A 1 87 ? -4.267 4.447 -5.539 1.00 91.44 87 MET A O 1
ATOM 716 N N . ASN A 1 88 ? -3.971 4.409 -7.775 1.00 90.12 88 ASN A N 1
ATOM 717 C CA . ASN A 1 88 ? -5.385 4.242 -8.113 1.00 90.12 88 ASN A CA 1
ATOM 718 C C . ASN A 1 88 ? -5.955 2.934 -7.543 1.00 90.12 88 ASN A C 1
ATOM 720 O O . ASN A 1 88 ? -7.008 2.933 -6.916 1.00 90.12 88 ASN A O 1
ATOM 724 N N . GLU A 1 89 ? -5.226 1.830 -7.686 1.00 93.44 89 GLU A N 1
ATOM 725 C CA . GLU A 1 89 ? -5.673 0.511 -7.243 1.00 93.44 89 GLU A CA 1
ATOM 726 C C . GLU A 1 89 ? -5.851 0.438 -5.716 1.00 93.44 89 GLU A C 1
ATOM 728 O O . GLU A 1 89 ? -6.826 -0.132 -5.223 1.00 93.44 89 GLU A O 1
ATOM 733 N N . ILE A 1 90 ? -4.944 1.042 -4.936 1.00 92.12 90 ILE A N 1
ATOM 734 C CA . ILE A 1 90 ? -5.105 1.096 -3.473 1.00 92.12 90 ILE A CA 1
ATOM 735 C C . ILE A 1 90 ? -6.265 2.028 -3.099 1.00 92.12 90 ILE A C 1
ATOM 737 O O . ILE A 1 90 ? -7.045 1.718 -2.191 1.00 92.12 90 ILE A O 1
ATOM 741 N N . GLN A 1 91 ? -6.424 3.153 -3.800 1.00 88.81 91 GLN A N 1
ATOM 742 C CA . GLN A 1 91 ? -7.558 4.051 -3.588 1.00 88.81 91 GLN A CA 1
ATOM 743 C C . GLN A 1 91 ? -8.894 3.328 -3.818 1.00 88.81 91 GLN A C 1
ATOM 745 O O . GLN A 1 91 ? -9.789 3.413 -2.975 1.00 88.81 91 GLN A O 1
ATOM 750 N N . ASP A 1 92 ? -9.016 2.559 -4.896 1.00 89.62 92 ASP A N 1
ATOM 751 C CA . ASP A 1 92 ? -10.237 1.821 -5.223 1.00 89.62 92 ASP A CA 1
ATOM 752 C C . ASP A 1 92 ? -10.519 0.707 -4.209 1.00 89.62 92 ASP A C 1
ATOM 754 O O . ASP A 1 92 ? -11.635 0.601 -3.689 1.00 89.62 92 ASP A O 1
ATOM 758 N N . ARG A 1 93 ? -9.496 -0.065 -3.817 1.00 90.62 93 ARG A N 1
ATOM 759 C CA . ARG A 1 93 ? -9.624 -1.124 -2.795 1.00 90.62 93 ARG A CA 1
ATOM 760 C C . ARG A 1 93 ? -10.025 -0.594 -1.430 1.00 90.62 93 ARG A C 1
ATOM 762 O O . ARG A 1 93 ? -10.767 -1.250 -0.703 1.00 90.62 93 ARG A O 1
ATOM 769 N N . THR A 1 94 ? -9.576 0.608 -1.093 1.00 89.31 94 THR A N 1
ATOM 770 C CA . THR A 1 94 ? -9.981 1.286 0.141 1.00 89.31 94 THR A CA 1
ATOM 771 C C . THR A 1 94 ? -11.305 2.033 -0.013 1.00 89.31 94 THR A C 1
ATOM 773 O O . THR A 1 94 ? -11.689 2.766 0.890 1.00 89.31 94 THR A O 1
ATOM 776 N N . ARG A 1 95 ? -12.039 1.872 -1.126 1.00 87.88 95 ARG A N 1
ATOM 777 C CA . ARG A 1 95 ? -13.308 2.570 -1.421 1.00 87.88 95 ARG A CA 1
ATOM 778 C C . ARG A 1 95 ? -13.170 4.100 -1.362 1.00 87.88 95 ARG A C 1
ATOM 780 O O . ARG A 1 95 ? -14.106 4.818 -0.999 1.00 87.88 95 ARG A O 1
ATOM 787 N N . GLY A 1 96 ? -11.979 4.606 -1.678 1.00 83.69 96 GLY A N 1
ATOM 788 C CA . GLY A 1 96 ? -11.596 6.009 -1.554 1.00 83.69 96 GLY A CA 1
ATOM 789 C C . GLY A 1 96 ? -11.393 6.495 -0.115 1.00 83.69 96 GLY A C 1
ATOM 790 O O . GLY A 1 96 ? -11.266 7.703 0.084 1.00 83.69 96 GLY A O 1
ATOM 791 N N . ARG A 1 97 ? -11.385 5.594 0.883 1.00 81.81 97 ARG A N 1
ATOM 792 C CA . ARG A 1 97 ? -11.123 5.919 2.298 1.00 81.81 97 ARG A CA 1
ATOM 793 C C . ARG A 1 97 ? -9.671 6.278 2.561 1.00 81.81 97 ARG A C 1
ATOM 795 O O . ARG A 1 97 ? -9.381 7.004 3.507 1.00 81.81 97 ARG A O 1
ATOM 802 N N . TRP A 1 98 ? -8.774 5.815 1.707 1.00 83.19 98 TRP A N 1
ATOM 803 C CA . TRP A 1 98 ? -7.406 6.279 1.664 1.00 83.19 98 TRP A CA 1
ATOM 804 C C . TRP A 1 98 ? -7.082 6.747 0.257 1.00 83.19 98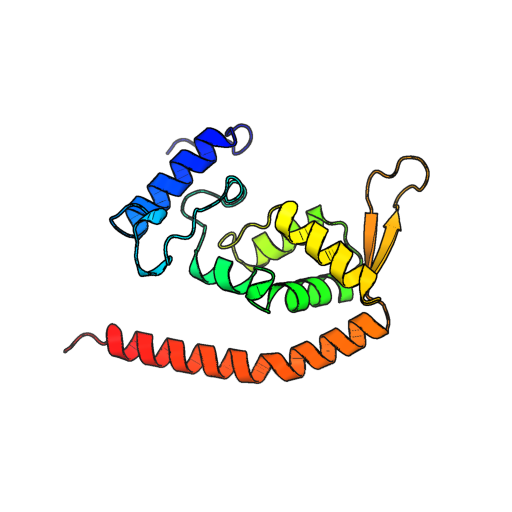 TRP A C 1
ATOM 806 O O . TRP A 1 98 ? -7.548 6.175 -0.727 1.00 83.19 98 TRP A O 1
ATOM 816 N N . ALA A 1 99 ? -6.278 7.796 0.167 1.00 71.12 99 ALA A N 1
ATOM 817 C CA . ALA A 1 99 ? -5.718 8.219 -1.095 1.00 71.12 99 ALA A CA 1
ATOM 818 C C . ALA A 1 99 ? -4.220 8.395 -0.914 1.00 71.12 99 ALA A C 1
ATOM 820 O O . ALA A 1 99 ? -3.751 9.232 -0.140 1.00 71.12 99 ALA A O 1
ATOM 821 N N . SER A 1 100 ? -3.474 7.560 -1.623 1.00 69.62 100 SER A N 1
ATOM 822 C CA . SER A 1 100 ? -2.033 7.692 -1.740 1.00 69.62 100 SER A CA 1
ATOM 823 C C . SER A 1 100 ? -1.662 9.030 -2.358 1.00 69.62 1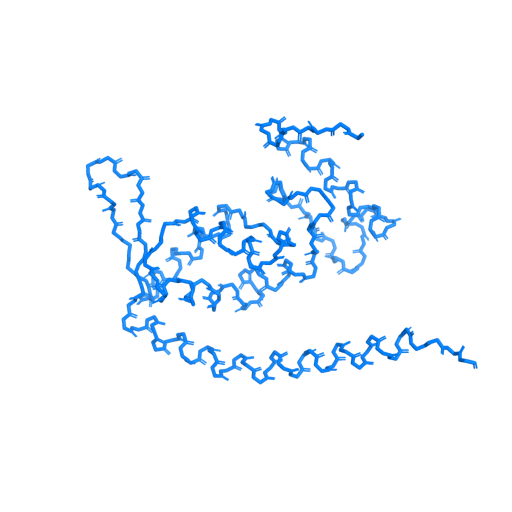00 SER A C 1
ATOM 825 O O . SER A 1 100 ? -2.374 9.567 -3.213 1.00 69.62 100 SER A O 1
ATOM 827 N N . ASN A 1 101 ? -0.471 9.499 -2.005 1.00 71.88 101 ASN A N 1
ATOM 828 C CA . ASN A 1 101 ? 0.225 10.531 -2.751 1.00 71.88 101 ASN A CA 1
ATOM 829 C C . ASN A 1 101 ? 1.582 9.998 -3.253 1.00 71.88 101 ASN A C 1
ATOM 831 O O . ASN A 1 101 ? 2.107 9.018 -2.704 1.00 71.88 101 ASN A O 1
ATOM 835 N N . PRO A 1 102 ? 2.177 10.661 -4.262 1.00 82.62 102 PRO A N 1
ATOM 836 C CA . PRO A 1 102 ? 3.506 10.325 -4.766 1.00 82.62 102 PRO A CA 1
ATOM 837 C C . PRO A 1 102 ? 4.578 10.225 -3.668 1.00 82.62 102 PRO A C 1
ATOM 839 O O . PRO A 1 102 ? 5.417 9.330 -3.705 1.00 82.62 102 PRO A O 1
ATOM 842 N N . GLY A 1 103 ? 4.520 11.094 -2.655 1.00 82.00 103 GLY A N 1
ATOM 843 C CA . GLY A 1 103 ? 5.476 11.140 -1.545 1.00 82.00 103 GLY A CA 1
ATOM 844 C C . GLY A 1 103 ? 5.418 9.949 -0.582 1.00 82.00 103 GLY A C 1
ATOM 845 O O . GLY A 1 103 ? 6.289 9.832 0.273 1.00 82.00 103 GLY A O 1
ATOM 846 N N . VAL A 1 104 ? 4.427 9.065 -0.708 1.00 84.00 104 VAL A N 1
ATOM 847 C CA . VAL A 1 104 ? 4.355 7.797 0.033 1.00 84.00 104 VAL A CA 1
ATOM 848 C C . VAL A 1 104 ? 4.703 6.621 -0.878 1.00 84.00 104 VAL A C 1
ATOM 850 O O . VAL A 1 104 ? 5.495 5.765 -0.492 1.00 84.00 104 VAL A O 1
ATOM 853 N N . ILE A 1 105 ? 4.150 6.594 -2.095 1.00 91.06 105 ILE A N 1
ATOM 854 C CA . ILE A 1 105 ? 4.314 5.456 -3.008 1.00 91.06 105 ILE A CA 1
ATOM 855 C C . ILE A 1 105 ? 5.718 5.386 -3.600 1.00 91.06 105 ILE A C 1
ATOM 857 O O . ILE A 1 105 ? 6.332 4.328 -3.529 1.00 91.06 105 ILE A O 1
ATOM 861 N N . TYR A 1 106 ? 6.261 6.477 -4.147 1.00 92.44 106 TYR A N 1
ATOM 862 C CA . TYR A 1 106 ? 7.572 6.414 -4.807 1.00 92.44 106 TYR A CA 1
ATOM 863 C C . TYR A 1 106 ? 8.724 6.133 -3.834 1.00 92.44 106 TYR A C 1
ATOM 865 O O . TYR A 1 106 ? 9.541 5.273 -4.148 1.00 92.44 106 TYR A O 1
ATOM 873 N N . PRO A 1 107 ? 8.781 6.736 -2.628 1.00 91.94 107 PRO A N 1
ATOM 874 C CA . PRO A 1 107 ? 9.786 6.343 -1.643 1.00 91.94 107 PRO A CA 1
ATOM 875 C C . PRO A 1 107 ? 9.666 4.880 -1.208 1.00 91.94 107 PRO A C 1
ATOM 877 O O . PRO A 1 107 ? 10.681 4.247 -0.937 1.00 91.94 107 PRO A O 1
ATOM 880 N N . MET A 1 108 ? 8.447 4.331 -1.153 1.00 93.62 108 MET A N 1
ATOM 881 C CA . MET A 1 108 ? 8.252 2.912 -0.854 1.00 93.62 108 MET A CA 1
ATOM 882 C C . MET A 1 108 ? 8.709 2.017 -2.012 1.00 93.62 108 MET A C 1
ATOM 884 O O . MET A 1 108 ? 9.392 1.032 -1.768 1.00 93.62 108 MET A O 1
ATOM 888 N N . LEU A 1 109 ? 8.397 2.375 -3.263 1.00 96.00 109 LEU A N 1
ATOM 889 C CA . LEU A 1 109 ? 8.878 1.657 -4.450 1.00 96.00 109 LEU A CA 1
ATOM 890 C C . LEU A 1 109 ? 10.407 1.620 -4.503 1.00 96.00 109 LEU A C 1
ATOM 892 O O . LEU A 1 109 ? 10.971 0.548 -4.693 1.00 96.00 109 LEU A O 1
ATOM 896 N N . ASN A 1 110 ? 11.058 2.763 -4.270 1.00 95.31 110 ASN A N 1
ATOM 897 C CA . ASN A 1 110 ? 12.517 2.853 -4.224 1.00 95.31 110 ASN A CA 1
ATOM 898 C C . ASN A 1 110 ? 13.089 1.950 -3.126 1.00 95.31 110 ASN A C 1
ATOM 900 O O . ASN A 1 110 ? 13.968 1.147 -3.400 1.00 95.31 110 ASN A O 1
ATOM 904 N N . LEU A 1 111 ? 12.532 2.009 -1.912 1.00 94.38 111 LEU A N 1
ATOM 905 C CA . LEU A 1 111 ? 12.969 1.161 -0.801 1.00 94.38 111 LEU A CA 1
ATOM 906 C C . LEU A 1 111 ? 12.813 -0.336 -1.122 1.00 94.38 111 LEU A C 1
ATOM 908 O O . LEU A 1 111 ? 13.679 -1.146 -0.809 1.00 94.38 111 LEU A O 1
ATOM 912 N N . MET A 1 112 ? 11.702 -0.726 -1.746 1.00 96.62 112 MET A N 1
ATOM 913 C CA . MET A 1 112 ? 11.461 -2.117 -2.129 1.00 96.62 112 MET A CA 1
ATOM 914 C C . MET A 1 112 ? 12.411 -2.588 -3.242 1.00 96.62 112 MET A C 1
ATOM 916 O O . MET A 1 112 ? 12.845 -3.739 -3.212 1.00 96.62 112 MET A O 1
ATOM 920 N N . GLU A 1 113 ? 12.754 -1.716 -4.192 1.00 97.38 113 GLU A N 1
ATOM 921 C CA . GLU A 1 113 ? 13.760 -1.974 -5.231 1.00 97.38 113 GLU A CA 1
ATOM 922 C C . GLU A 1 113 ? 15.174 -2.085 -4.627 1.00 97.38 113 GLU A C 1
ATOM 924 O O . GLU A 1 113 ? 15.882 -3.047 -4.910 1.00 97.38 113 GLU A O 1
ATOM 929 N N . GLU A 1 114 ? 15.548 -1.197 -3.698 1.00 97.19 114 GLU A N 1
ATOM 930 C CA . GLU A 1 114 ? 16.814 -1.254 -2.941 1.00 97.19 114 GLU A CA 1
ATOM 931 C C . GLU A 1 114 ? 16.974 -2.569 -2.159 1.00 97.19 114 GLU A C 1
ATOM 933 O O . GLU A 1 114 ? 18.068 -3.126 -2.068 1.00 97.19 114 GLU A O 1
ATOM 938 N N . HIS A 1 115 ? 15.878 -3.112 -1.622 1.00 96.69 115 HIS A N 1
ATOM 939 C CA . HIS A 1 115 ? 15.867 -4.418 -0.957 1.00 96.69 115 HIS A CA 1
ATOM 940 C C . HIS A 1 115 ? 15.771 -5.612 -1.923 1.00 96.69 115 HIS A C 1
ATOM 942 O O . HIS A 1 115 ? 15.702 -6.762 -1.475 1.00 96.69 115 HIS A O 1
ATOM 948 N N . GLY A 1 116 ? 15.772 -5.373 -3.236 1.00 97.94 116 GLY A N 1
ATOM 949 C CA . GLY A 1 116 ? 15.683 -6.404 -4.270 1.00 97.94 116 GLY A CA 1
ATOM 950 C C . GLY A 1 116 ? 14.338 -7.130 -4.299 1.00 97.94 116 GLY A C 1
ATOM 951 O O . GLY A 1 116 ? 14.270 -8.267 -4.764 1.00 97.94 116 GLY A O 1
ATOM 952 N N . LEU A 1 117 ? 13.278 -6.522 -3.759 1.00 98.19 117 LEU A N 1
ATOM 953 C CA . LEU A 1 117 ? 11.919 -7.073 -3.795 1.00 98.19 117 LEU A CA 1
ATOM 954 C C . LEU A 1 117 ? 11.222 -6.757 -5.120 1.00 98.19 117 LEU A C 1
ATOM 956 O O . LEU A 1 117 ? 10.337 -7.499 -5.544 1.00 98.19 117 LEU A O 1
ATOM 960 N N . LEU A 1 118 ? 11.619 -5.653 -5.754 1.00 98.50 118 LEU A N 1
ATOM 961 C CA . LEU A 1 118 ? 11.101 -5.191 -7.033 1.00 98.50 118 LEU A CA 1
ATOM 962 C C . LEU A 1 118 ? 12.233 -4.947 -8.030 1.00 98.50 118 LEU A C 1
ATOM 964 O O . LEU A 1 118 ? 13.358 -4.658 -7.631 1.00 98.50 118 LEU A O 1
ATOM 968 N N . GLU A 1 119 ? 11.887 -4.980 -9.312 1.00 97.81 119 GLU A N 1
ATOM 969 C CA . GLU A 1 119 ? 12.723 -4.533 -10.424 1.00 97.81 119 GLU A CA 1
ATOM 970 C C . GLU A 1 119 ? 11.928 -3.570 -11.317 1.00 97.81 119 GLU A C 1
ATOM 972 O O . GLU A 1 119 ? 10.814 -3.876 -11.756 1.00 97.81 119 GLU A O 1
ATOM 977 N N . GLY A 1 120 ? 12.465 -2.370 -11.549 1.00 96.06 120 GLY A N 1
ATOM 978 C CA . GLY A 1 120 ? 11.814 -1.330 -12.338 1.00 96.06 120 GLY A CA 1
ATOM 979 C C . GLY A 1 120 ? 12.355 -1.216 -13.763 1.00 96.06 120 GLY A C 1
ATOM 980 O O . GLY A 1 120 ? 13.483 -0.763 -13.940 1.00 96.06 120 GLY A O 1
ATOM 981 N N . ALA A 1 121 ? 11.514 -1.459 -14.769 1.00 94.94 121 ALA A N 1
ATOM 982 C CA . ALA A 1 121 ? 11.819 -1.280 -16.191 1.00 94.94 121 ALA A CA 1
ATOM 983 C C . ALA A 1 121 ? 11.064 -0.078 -16.781 1.00 94.94 121 ALA A C 1
ATOM 985 O O . ALA A 1 121 ? 9.904 0.171 -16.445 1.00 94.94 121 ALA A O 1
ATOM 986 N N . TRP A 1 122 ? 11.705 0.691 -17.660 1.00 95.00 122 TRP A N 1
ATOM 987 C CA . TRP A 1 122 ? 11.029 1.774 -18.380 1.00 95.00 122 TRP A CA 1
ATOM 988 C C . TRP A 1 122 ? 10.231 1.212 -19.560 1.00 95.00 122 TRP A C 1
ATOM 990 O O . TRP A 1 122 ? 10.724 0.354 -20.278 1.00 95.00 122 TRP A O 1
ATOM 1000 N N . GLU A 1 123 ? 9.011 1.714 -19.770 1.00 91.31 123 GLU A N 1
ATOM 1001 C CA . GLU A 1 123 ? 8.181 1.393 -20.948 1.00 91.31 123 GLU A CA 1
ATOM 1002 C C . GLU A 1 123 ? 8.907 1.753 -22.252 1.00 91.31 123 GLU A C 1
ATOM 1004 O O . GLU A 1 123 ? 8.863 1.014 -23.228 1.00 91.31 123 GLU A O 1
ATOM 1009 N N . ASP A 1 124 ? 9.596 2.893 -22.237 1.00 90.19 124 ASP A N 1
ATOM 1010 C CA . ASP A 1 124 ? 10.443 3.395 -23.311 1.00 90.19 124 ASP A CA 1
ATOM 1011 C C . ASP A 1 124 ? 11.730 3.928 -22.667 1.00 90.19 124 ASP A C 1
ATOM 1013 O O . ASP A 1 124 ? 11.688 4.881 -21.879 1.00 90.19 124 ASP A O 1
ATOM 1017 N N . GLU A 1 125 ? 12.873 3.307 -22.969 1.00 85.94 125 GLU A N 1
ATOM 1018 C CA . GLU A 1 125 ? 14.166 3.675 -22.376 1.00 85.94 125 GLU A CA 1
ATOM 1019 C C . GLU A 1 125 ? 14.645 5.074 -22.782 1.00 85.94 125 GLU A C 1
ATOM 1021 O O . GLU A 1 125 ? 15.402 5.708 -22.038 1.00 85.94 125 GLU A O 1
ATOM 1026 N N . THR A 1 126 ? 14.178 5.577 -23.928 1.00 85.12 126 THR A N 1
ATOM 1027 C CA . THR A 1 126 ? 14.554 6.891 -24.456 1.00 85.12 126 THR A CA 1
ATOM 1028 C C . THR A 1 126 ? 13.704 7.997 -23.847 1.00 85.12 126 THR A C 1
ATOM 1030 O O . THR A 1 126 ? 14.235 8.991 -23.353 1.00 85.12 126 THR A O 1
ATOM 1033 N N . ARG A 1 127 ? 12.378 7.820 -23.828 1.00 86.69 127 ARG A N 1
ATOM 1034 C CA . ARG A 1 127 ? 11.438 8.851 -23.363 1.00 86.69 127 ARG A CA 1
ATOM 1035 C C . ARG A 1 127 ? 11.200 8.809 -21.857 1.00 86.69 127 ARG A C 1
ATOM 1037 O O . ARG A 1 127 ? 10.771 9.815 -21.298 1.00 86.69 127 ARG A O 1
ATOM 1044 N N . ARG A 1 128 ? 11.449 7.661 -21.208 1.00 86.19 128 ARG A N 1
ATOM 1045 C CA . ARG A 1 128 ? 11.287 7.428 -19.758 1.00 86.19 128 ARG A CA 1
ATOM 1046 C C . ARG A 1 128 ? 9.965 7.970 -19.203 1.00 86.19 128 ARG A C 1
ATOM 1048 O O . ARG A 1 128 ? 9.912 8.627 -18.167 1.00 86.19 128 ARG A O 1
ATOM 1055 N N . THR A 1 129 ? 8.877 7.696 -19.915 1.00 87.31 129 THR A N 1
ATOM 1056 C CA . THR A 1 129 ? 7.533 8.204 -19.595 1.00 87.31 129 THR A CA 1
ATOM 1057 C C . THR A 1 129 ? 6.892 7.460 -18.430 1.00 87.31 129 THR A C 1
ATOM 1059 O O . THR A 1 129 ? 6.269 8.071 -17.561 1.00 87.31 129 THR A O 1
ATOM 1062 N N . ARG A 1 130 ? 7.031 6.131 -18.400 1.00 92.25 130 ARG A N 1
ATOM 1063 C CA . ARG A 1 130 ? 6.471 5.253 -17.368 1.00 92.25 130 ARG A CA 1
ATOM 1064 C C . ARG A 1 130 ? 7.489 4.202 -16.966 1.00 92.25 130 ARG A C 1
ATOM 1066 O O . ARG A 1 130 ? 8.072 3.548 -17.824 1.00 92.25 130 ARG A O 1
ATOM 1073 N N . ARG A 1 131 ? 7.679 4.035 -15.658 1.00 95.44 131 ARG A N 1
ATOM 1074 C CA . ARG A 1 131 ? 8.479 2.952 -15.083 1.00 95.44 131 ARG A CA 1
ATOM 1075 C C . ARG A 1 131 ? 7.550 1.911 -14.479 1.00 95.44 131 ARG A C 1
ATOM 1077 O O . ARG A 1 131 ? 6.800 2.232 -13.555 1.00 95.44 131 ARG A O 1
ATOM 1084 N N . PHE A 1 132 ? 7.585 0.707 -15.030 1.00 97.31 132 PHE A N 1
ATOM 1085 C CA . PHE A 1 132 ? 6.851 -0.457 -14.560 1.00 97.31 132 PHE A CA 1
ATOM 1086 C C . PHE A 1 132 ? 7.692 -1.229 -13.557 1.00 97.31 132 PHE A C 1
ATOM 1088 O O . PHE A 1 132 ? 8.863 -1.501 -13.801 1.00 97.31 132 PHE A O 1
ATOM 1095 N N . TYR A 1 133 ? 7.078 -1.598 -12.441 1.00 98.25 133 TYR A N 1
ATOM 1096 C CA . TYR A 1 133 ? 7.713 -2.386 -11.397 1.00 98.25 133 TYR A CA 1
ATOM 1097 C C . TYR A 1 133 ? 7.226 -3.829 -11.472 1.00 98.25 133 TYR A C 1
ATOM 1099 O O . TYR A 1 133 ? 6.026 -4.075 -11.602 1.00 98.25 133 TYR A O 1
ATOM 1107 N N . HIS A 1 134 ? 8.165 -4.759 -11.363 1.00 97.88 134 HIS A N 1
ATOM 1108 C CA . HIS A 1 134 ? 7.951 -6.200 -11.375 1.00 97.88 134 HIS A CA 1
ATOM 1109 C C . HIS A 1 134 ? 8.364 -6.768 -10.023 1.00 97.88 134 HIS A C 1
ATOM 1111 O O . HIS A 1 134 ? 9.345 -6.312 -9.439 1.00 97.88 134 HIS A O 1
ATOM 1117 N N . VAL A 1 135 ? 7.623 -7.750 -9.514 1.00 98.25 135 VAL A N 1
ATOM 1118 C CA . VAL A 1 135 ? 8.028 -8.480 -8.306 1.00 98.25 135 VAL A CA 1
ATOM 1119 C C . VAL A 1 135 ? 9.122 -9.474 -8.676 1.00 98.25 135 VAL A C 1
ATOM 1121 O O . VAL A 1 135 ? 8.985 -10.217 -9.645 1.00 98.25 135 VAL A O 1
ATOM 1124 N N . THR A 1 136 ? 10.210 -9.485 -7.910 1.00 98.56 136 THR A N 1
ATOM 1125 C CA . THR A 1 136 ? 11.290 -10.469 -8.070 1.00 98.56 136 THR A CA 1
ATOM 1126 C C . THR A 1 136 ? 10.943 -11.769 -7.339 1.00 98.56 136 THR A C 1
ATOM 1128 O O . THR A 1 136 ? 10.072 -11.789 -6.470 1.00 98.56 136 THR A O 1
ATOM 1131 N N . THR A 1 137 ? 11.695 -12.850 -7.570 1.00 98.31 137 THR A N 1
ATOM 1132 C CA . THR A 1 137 ? 11.566 -14.089 -6.773 1.00 98.31 137 THR A CA 1
ATOM 1133 C C . THR A 1 137 ? 11.682 -13.823 -5.268 1.00 98.31 137 THR A C 1
ATOM 1135 O O . THR A 1 137 ? 10.922 -14.368 -4.466 1.00 98.31 137 THR A O 1
ATOM 1138 N N . ARG A 1 138 ? 12.604 -12.936 -4.866 1.00 98.06 138 ARG A N 1
ATOM 1139 C CA . ARG A 1 138 ? 12.750 -12.511 -3.468 1.00 98.06 138 ARG A CA 1
ATOM 1140 C C . ARG A 1 138 ? 11.506 -11.767 -2.983 1.00 98.06 138 ARG A C 1
ATOM 1142 O O . ARG A 1 138 ? 11.057 -12.021 -1.869 1.00 98.06 138 ARG A O 1
ATOM 1149 N N . GLY A 1 139 ? 10.951 -10.880 -3.807 1.00 98.12 139 GLY A N 1
ATOM 1150 C CA . GLY A 1 139 ? 9.716 -10.158 -3.515 1.00 98.12 139 GLY A CA 1
ATOM 1151 C C . GLY A 1 139 ? 8.513 -11.078 -3.303 1.00 98.12 139 GLY A C 1
ATOM 1152 O O . GLY A 1 139 ? 7.776 -10.882 -2.340 1.00 98.12 139 GLY A O 1
ATOM 1153 N N . SER A 1 140 ? 8.347 -12.112 -4.131 1.00 98.38 140 SER A N 1
ATOM 1154 C CA . SER A 1 140 ? 7.278 -13.111 -3.972 1.00 98.38 140 SER A CA 1
ATOM 1155 C C . SER A 1 140 ? 7.434 -13.934 -2.692 1.00 98.38 140 SER A C 1
ATOM 1157 O O . SER A 1 140 ? 6.471 -14.107 -1.943 1.00 98.38 140 SER A O 1
ATOM 1159 N N . ASN A 1 141 ? 8.655 -14.377 -2.376 1.00 98.12 141 ASN A N 1
ATOM 1160 C CA . ASN A 1 141 ? 8.935 -15.081 -1.119 1.00 98.12 141 ASN A CA 1
ATOM 1161 C C . ASN A 1 141 ? 8.651 -14.195 0.103 1.00 98.12 141 ASN A C 1
ATOM 1163 O O . ASN A 1 141 ? 8.029 -14.635 1.071 1.00 98.12 141 ASN A O 1
ATOM 1167 N N . GLU A 1 142 ? 9.060 -12.926 0.046 1.00 97.44 142 GLU A N 1
ATOM 1168 C CA . GLU A 1 142 ? 8.794 -11.970 1.118 1.00 97.44 142 GLU A CA 1
ATOM 1169 C C . GLU A 1 142 ? 7.297 -11.682 1.256 1.00 97.44 142 GLU A C 1
ATOM 1171 O O . GLU A 1 142 ? 6.779 -11.625 2.367 1.00 97.44 142 GLU A O 1
ATOM 1176 N N . LEU A 1 143 ? 6.562 -11.574 0.149 1.00 97.75 143 LEU A N 1
ATOM 1177 C CA . LEU A 1 143 ? 5.112 -11.417 0.180 1.00 97.75 143 LEU A CA 1
ATOM 1178 C C . LEU A 1 143 ? 4.418 -12.616 0.839 1.00 97.75 143 LEU A C 1
ATOM 1180 O O . LEU A 1 143 ? 3.487 -12.420 1.624 1.00 97.75 143 LEU A O 1
ATOM 1184 N N . ALA A 1 144 ? 4.858 -13.844 0.558 1.00 97.94 144 ALA A N 1
ATOM 1185 C CA . ALA A 1 144 ? 4.337 -15.034 1.227 1.00 97.94 144 ALA A CA 1
ATOM 1186 C C . ALA A 1 144 ? 4.589 -14.976 2.744 1.00 97.94 144 ALA A C 1
ATOM 1188 O O . ALA A 1 144 ? 3.646 -15.109 3.528 1.00 97.94 144 ALA A O 1
ATOM 1189 N N . ARG A 1 145 ? 5.824 -14.651 3.152 1.00 96.81 145 ARG A N 1
ATOM 1190 C CA . ARG A 1 145 ? 6.214 -14.485 4.561 1.00 96.81 145 ARG A CA 1
ATOM 1191 C C . ARG A 1 145 ? 5.394 -13.402 5.265 1.00 96.81 145 ARG A C 1
ATOM 1193 O O . ARG A 1 145 ? 4.911 -13.604 6.377 1.00 96.81 145 ARG A O 1
ATOM 1200 N N . LEU A 1 146 ? 5.204 -12.251 4.618 1.00 94.69 146 LEU A N 1
ATOM 1201 C CA . LEU A 1 146 ? 4.400 -11.154 5.152 1.00 94.69 146 LEU A CA 1
ATOM 1202 C C . LEU A 1 146 ? 2.927 -11.552 5.288 1.00 94.69 146 LEU A C 1
ATOM 1204 O O . LEU A 1 146 ? 2.317 -11.219 6.298 1.00 94.69 146 LEU A O 1
ATOM 1208 N N . LYS A 1 147 ? 2.344 -12.277 4.323 1.00 96.25 147 LYS A N 1
ATOM 1209 C CA . LYS A 1 147 ? 0.961 -12.777 4.432 1.00 96.25 147 LYS A CA 1
ATOM 1210 C C . LYS A 1 147 ? 0.800 -13.712 5.632 1.00 96.25 147 LYS A C 1
ATOM 1212 O O . LYS A 1 147 ? -0.149 -13.543 6.394 1.00 96.25 147 LYS A O 1
ATOM 1217 N N . GLU A 1 148 ? 1.722 -14.654 5.810 1.00 96.81 148 GLU A N 1
ATOM 1218 C CA . GLU A 1 148 ? 1.712 -15.602 6.930 1.00 96.81 148 GLU A CA 1
ATOM 1219 C C . GLU A 1 148 ? 1.864 -14.889 8.278 1.00 96.81 148 GLU A C 1
ATOM 1221 O O . GLU A 1 148 ? 1.079 -15.112 9.197 1.00 96.81 148 GLU A O 1
ATOM 1226 N N . MET A 1 149 ? 2.813 -13.957 8.374 1.00 93.56 149 MET A N 1
ATOM 1227 C CA . MET A 1 149 ? 3.053 -13.180 9.587 1.00 93.56 149 MET A CA 1
ATOM 1228 C C . MET A 1 149 ? 1.879 -12.246 9.922 1.00 93.56 149 MET A C 1
ATOM 1230 O O . MET A 1 149 ? 1.493 -12.122 11.085 1.00 93.56 149 MET A O 1
ATOM 1234 N N . MET A 1 150 ? 1.314 -11.555 8.931 1.00 93.75 150 MET A N 1
ATOM 1235 C CA . MET A 1 150 ? 0.340 -10.487 9.174 1.00 93.75 150 MET A CA 1
ATOM 1236 C C . MET A 1 150 ? -1.085 -11.002 9.352 1.00 93.75 150 MET A C 1
ATOM 1238 O O . MET A 1 150 ? -1.832 -10.407 10.123 1.00 93.75 150 MET A O 1
ATOM 1242 N N . LYS A 1 151 ? -1.478 -12.097 8.686 1.00 95.50 151 LYS A N 1
ATOM 1243 C CA . LYS A 1 151 ? -2.852 -12.618 8.753 1.00 95.50 151 LYS A CA 1
ATOM 1244 C C . LYS A 1 151 ? -3.359 -12.841 10.189 1.00 95.50 151 LYS A C 1
ATOM 1246 O O . LYS A 1 151 ? -4.403 -12.270 10.490 1.00 95.50 151 LYS A O 1
ATOM 1251 N N . PRO A 1 152 ? -2.681 -13.601 11.074 1.00 96.06 152 PRO A N 1
ATOM 1252 C CA . PRO A 1 152 ? -3.202 -13.846 12.421 1.00 96.06 152 PRO A CA 1
ATOM 1253 C C . PRO A 1 152 ? -3.318 -12.553 13.237 1.00 96.06 152 PRO A C 1
ATOM 1255 O O . PRO A 1 152 ? -4.331 -12.333 13.883 1.00 96.06 152 PRO A O 1
ATOM 1258 N N . ARG A 1 153 ? -2.340 -1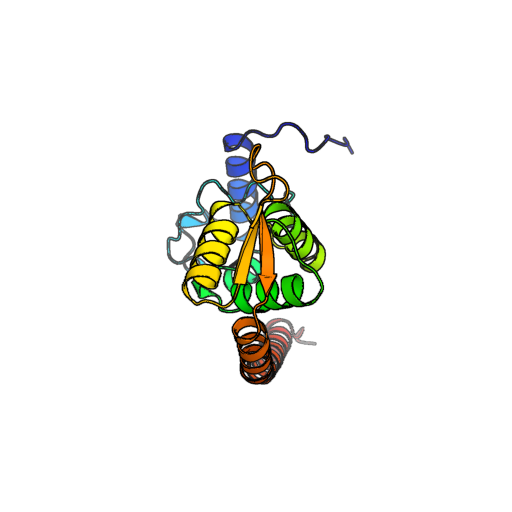1.646 13.114 1.00 93.56 153 ARG A N 1
ATOM 1259 C CA . ARG A 1 153 ? -2.331 -10.350 13.816 1.00 93.56 153 ARG A CA 1
ATOM 1260 C C . ARG A 1 153 ? -3.463 -9.430 13.366 1.00 93.56 153 ARG A C 1
ATOM 1262 O O . ARG A 1 153 ? -4.032 -8.706 14.169 1.00 93.56 153 ARG A O 1
ATOM 1269 N N . LEU A 1 154 ? -3.768 -9.432 12.069 1.00 94.50 154 LEU A N 1
ATOM 1270 C CA . LEU A 1 154 ? -4.879 -8.660 11.521 1.00 94.50 154 LEU A CA 1
ATOM 1271 C C . LEU A 1 154 ? -6.228 -9.223 11.961 1.00 94.50 154 LEU A C 1
ATOM 1273 O O . LEU A 1 154 ? -7.126 -8.443 12.250 1.00 94.50 154 LEU A O 1
ATOM 1277 N N . VAL A 1 155 ? -6.365 -10.550 12.008 1.00 96.56 155 VAL A N 1
ATOM 1278 C CA . VAL A 1 155 ? -7.580 -11.206 12.508 1.00 96.56 155 VAL A CA 1
ATOM 1279 C C . VAL A 1 155 ? -7.792 -10.865 13.981 1.00 96.56 155 VAL A C 1
ATOM 1281 O O . VAL A 1 155 ? -8.835 -10.319 14.317 1.00 96.56 155 VAL A O 1
ATOM 1284 N N . GLU A 1 156 ? -6.773 -11.055 14.817 1.00 96.88 156 GLU A N 1
ATOM 1285 C CA . GLU A 1 156 ? -6.817 -10.721 16.244 1.00 96.88 156 GLU A CA 1
ATOM 1286 C C . GLU A 1 156 ? -7.138 -9.234 16.478 1.00 96.88 156 GLU A C 1
ATOM 1288 O O . GLU A 1 156 ? -8.007 -8.893 17.276 1.00 96.88 156 GLU A O 1
ATOM 1293 N N . ALA A 1 157 ? -6.501 -8.323 15.732 1.00 94.31 157 ALA A N 1
ATOM 1294 C CA . ALA A 1 157 ? -6.797 -6.896 15.835 1.00 94.31 157 ALA A CA 1
ATOM 1295 C C . ALA A 1 157 ? -8.253 -6.571 15.463 1.00 94.31 157 ALA A C 1
ATOM 1297 O O . ALA A 1 157 ? -8.867 -5.723 16.106 1.00 94.31 157 ALA A O 1
ATOM 1298 N N . LEU A 1 158 ? -8.813 -7.224 14.439 1.00 96.00 158 LEU A N 1
ATOM 1299 C CA . LEU A 1 158 ? -10.217 -7.043 14.062 1.00 96.00 158 LEU A CA 1
ATOM 1300 C C . LEU A 1 158 ? -11.168 -7.580 15.134 1.00 96.00 158 LEU A C 1
ATOM 1302 O O . LEU A 1 158 ? -12.156 -6.917 15.427 1.00 96.00 158 LEU A O 1
ATOM 1306 N N . GLU A 1 159 ? -10.862 -8.732 15.729 1.00 97.00 159 GLU A N 1
ATOM 1307 C CA . GLU A 1 159 ? -11.650 -9.326 16.815 1.00 97.00 159 GLU A CA 1
ATOM 1308 C C . GLU A 1 159 ? -11.673 -8.416 18.048 1.00 97.00 159 GLU A C 1
ATOM 1310 O O . GLU A 1 159 ? -12.744 -8.110 18.571 1.00 97.00 159 GLU A O 1
ATOM 1315 N N . ILE A 1 160 ? -10.509 -7.902 18.461 1.00 96.94 160 ILE A N 1
ATOM 1316 C CA . ILE A 1 160 ? -10.401 -6.963 19.587 1.00 96.94 160 ILE A CA 1
ATOM 1317 C C . ILE A 1 160 ? -11.161 -5.669 19.286 1.00 96.94 160 ILE A C 1
ATOM 1319 O O . ILE A 1 160 ? -11.936 -5.202 20.117 1.00 96.94 160 ILE A O 1
ATOM 1323 N N . LEU A 1 161 ? -10.965 -5.083 18.099 1.00 95.50 161 LEU A N 1
ATOM 1324 C CA . LEU A 1 161 ? -11.674 -3.862 17.714 1.00 95.50 161 LEU A CA 1
ATOM 1325 C C . LEU A 1 161 ? -13.188 -4.078 17.680 1.00 95.50 161 LEU A C 1
ATOM 1327 O O . LEU A 1 161 ? -13.915 -3.201 18.130 1.00 95.50 161 LEU A O 1
ATOM 1331 N N . GLN A 1 162 ? -13.661 -5.223 17.183 1.00 95.19 162 GLN A N 1
ATOM 1332 C CA . GLN A 1 162 ? -15.086 -5.542 17.173 1.00 95.19 162 GLN A CA 1
ATOM 1333 C C . GLN A 1 162 ? -15.633 -5.662 18.596 1.00 95.19 162 GLN A C 1
ATOM 1335 O O . GLN A 1 162 ? -16.625 -5.015 18.902 1.00 95.19 162 GLN A O 1
ATOM 1340 N N . SER A 1 163 ? -14.945 -6.387 19.482 1.00 95.81 163 SER A N 1
ATOM 1341 C CA . SER A 1 163 ? -15.345 -6.509 20.888 1.00 95.81 163 SER A CA 1
ATOM 1342 C C . SER A 1 163 ? -15.418 -5.154 21.592 1.00 95.81 163 SER A C 1
ATOM 1344 O O . SER A 1 163 ? -16.362 -4.900 22.331 1.00 95.81 163 SER A O 1
ATOM 1346 N N . LEU A 1 164 ? -14.441 -4.272 21.360 1.00 96.19 164 LEU A N 1
ATOM 1347 C CA . LEU A 1 164 ? -14.444 -2.924 21.934 1.00 96.19 164 LEU A CA 1
ATOM 1348 C C . LEU A 1 164 ? -15.576 -2.064 21.370 1.00 96.19 164 LEU A C 1
ATOM 1350 O O . LEU A 1 164 ? -16.175 -1.287 22.104 1.00 96.19 164 LEU A O 1
ATOM 1354 N N . LEU A 1 165 ? -15.872 -2.174 20.073 1.00 94.56 165 LEU A N 1
ATOM 1355 C CA . LEU A 1 165 ? -17.009 -1.472 19.476 1.00 94.56 165 LEU A CA 1
ATOM 1356 C C . LEU A 1 165 ? -18.332 -1.970 20.061 1.00 94.56 165 LEU A C 1
ATOM 1358 O O . LEU A 1 165 ? -19.197 -1.150 20.359 1.00 94.56 165 LEU A O 1
ATOM 1362 N N . ASP A 1 166 ? -18.467 -3.281 20.248 1.00 95.00 166 ASP A N 1
ATOM 1363 C CA . ASP A 1 166 ? -19.656 -3.884 20.840 1.00 95.00 166 ASP A CA 1
ATOM 1364 C C . ASP A 1 166 ? -19.823 -3.432 22.295 1.00 95.00 166 ASP A C 1
ATOM 1366 O O . ASP A 1 166 ? -20.917 -3.052 22.680 1.00 95.00 166 ASP A O 1
ATOM 1370 N N . GLU A 1 167 ? -18.750 -3.382 23.088 1.00 94.56 167 GLU A N 1
ATOM 1371 C CA . GLU A 1 167 ? -18.788 -2.898 24.475 1.00 94.56 167 GLU A CA 1
ATOM 1372 C C . GLU A 1 167 ? -19.115 -1.399 24.568 1.00 94.56 167 GLU A C 1
ATOM 1374 O O . GLU A 1 167 ? -19.980 -0.996 25.342 1.00 94.56 167 GLU A O 1
ATOM 1379 N N . LEU A 1 168 ? -18.454 -0.562 23.763 1.00 94.75 168 LEU A N 1
ATOM 1380 C CA . LEU A 1 168 ? -18.603 0.898 23.822 1.00 94.75 168 LEU A CA 1
ATOM 1381 C C . LEU A 1 168 ? -19.956 1.396 23.306 1.00 94.75 168 LEU A C 1
ATOM 1383 O O . LEU A 1 168 ? -20.390 2.486 23.680 1.00 94.75 168 LEU A O 1
ATOM 1387 N N . TYR A 1 169 ? -20.585 0.642 22.405 1.00 93.19 169 TYR A N 1
ATOM 1388 C CA . TYR A 1 169 ? -21.833 1.032 21.749 1.00 93.19 169 TYR A CA 1
ATOM 1389 C C . TYR A 1 169 ? -22.970 0.031 21.963 1.00 93.19 169 TYR A C 1
ATOM 1391 O O . TYR A 1 169 ? -24.030 0.184 21.345 1.00 93.19 169 TYR A O 1
ATOM 1399 N N . ALA A 1 170 ? -22.796 -0.954 22.851 1.00 86.88 170 ALA A N 1
ATOM 1400 C CA . ALA A 1 170 ? -23.908 -1.717 23.393 1.00 86.88 170 ALA A CA 1
ATOM 1401 C C . ALA A 1 170 ? -24.880 -0.714 24.010 1.00 86.88 170 ALA A C 1
ATOM 1403 O O . ALA A 1 170 ? -24.567 -0.011 24.968 1.00 86.88 170 ALA A O 1
ATOM 1404 N N . THR A 1 171 ? -26.054 -0.588 23.401 1.00 70.38 171 THR A N 1
ATOM 1405 C CA . THR A 1 171 ? -27.115 0.235 23.969 1.00 70.38 171 THR A CA 1
ATOM 1406 C C . THR A 1 171 ? -27.532 -0.465 25.256 1.00 70.38 171 THR A C 1
ATOM 1408 O O . THR A 1 171 ? -27.990 -1.605 25.185 1.00 70.38 171 THR A O 1
ATOM 1411 N N . GLU A 1 172 ? -27.318 0.165 26.415 1.00 61.22 172 GLU A N 1
ATOM 1412 C CA . GLU A 1 172 ? -27.968 -0.273 27.652 1.00 61.22 172 GLU A CA 1
ATOM 1413 C C . GLU A 1 172 ? -29.471 -0.340 27.352 1.00 61.22 172 GLU A C 1
ATOM 1415 O O . GLU A 1 172 ? -30.086 0.671 27.002 1.00 61.22 172 GLU A O 1
ATOM 1420 N N . ALA A 1 173 ? -30.009 -1.558 27.339 1.00 50.34 173 ALA A N 1
ATOM 1421 C CA . ALA A 1 173 ? -31.427 -1.817 27.138 1.00 50.34 173 ALA A CA 1
ATOM 1422 C C . ALA A 1 173 ? -32.211 -1.515 28.418 1.00 50.34 173 ALA A C 1
ATOM 1424 O O . ALA A 1 173 ? -31.685 -1.827 29.512 1.00 50.34 173 ALA A O 1
#

pLDDT: mean 81.61, std 17.16, range [28.16, 98.56]